Protein AF-X1L1Q2-F1 (afdb_monomer_lite)

Structure (mmCIF, N/CA/C/O backbone):
data_AF-X1L1Q2-F1
#
_entry.id   AF-X1L1Q2-F1
#
loop_
_atom_site.group_PDB
_atom_site.id
_atom_site.type_symbol
_atom_site.label_atom_id
_atom_site.label_alt_id
_atom_site.label_comp_id
_atom_site.label_asym_id
_atom_site.label_entity_id
_atom_site.label_seq_id
_atom_site.pdbx_PDB_ins_code
_atom_site.Cartn_x
_atom_site.Cartn_y
_atom_site.Cartn_z
_atom_site.occupancy
_atom_site.B_iso_or_equiv
_atom_site.auth_seq_id
_atom_site.auth_comp_id
_atom_site.auth_asym_id
_atom_site.auth_atom_id
_atom_site.pdbx_PDB_model_num
ATOM 1 N N . TYR A 1 1 ? -2.534 17.405 0.900 1.00 78.94 1 TYR A N 1
ATOM 2 C CA . TYR A 1 1 ? -2.187 16.296 1.823 1.00 78.94 1 TYR A CA 1
ATOM 3 C C . TYR A 1 1 ? -0.777 16.519 2.333 1.00 78.94 1 TYR A C 1
ATOM 5 O O . TYR A 1 1 ? 0.061 16.909 1.534 1.00 78.94 1 TYR A O 1
ATOM 13 N N . GLU A 1 2 ? -0.508 16.261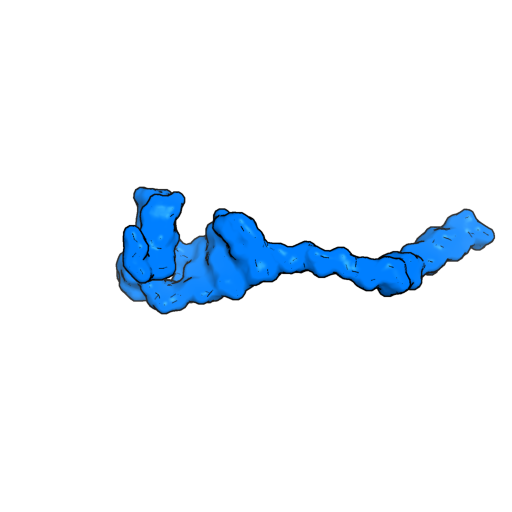 3.612 1.00 91.50 2 GLU A N 1
ATOM 14 C CA . GLU A 1 2 ? 0.840 16.408 4.200 1.00 91.50 2 GLU A CA 1
ATOM 15 C C . GLU A 1 2 ? 1.576 15.072 4.383 1.00 91.50 2 GLU A C 1
ATOM 17 O O . GLU A 1 2 ? 2.790 15.047 4.552 1.00 91.50 2 GLU A O 1
ATOM 22 N N . THR A 1 3 ? 0.861 13.942 4.332 1.00 94.25 3 THR A N 1
ATOM 23 C CA . THR A 1 3 ? 1.430 12.604 4.556 1.00 94.25 3 THR A CA 1
ATOM 24 C C . THR A 1 3 ? 1.254 11.706 3.338 1.00 94.25 3 THR A C 1
ATOM 26 O O . THR A 1 3 ? 0.311 11.868 2.560 1.00 94.25 3 THR A O 1
ATOM 29 N N . VAL A 1 4 ? 2.120 10.694 3.207 1.00 91.50 4 VAL A N 1
ATOM 30 C CA . VAL A 1 4 ? 2.008 9.676 2.146 1.00 91.50 4 VAL A CA 1
ATOM 31 C C . VAL A 1 4 ? 0.682 8.913 2.248 1.00 91.50 4 VAL A C 1
ATOM 33 O O . VAL A 1 4 ? 0.049 8.641 1.233 1.00 91.50 4 VAL A O 1
ATOM 36 N N . ALA A 1 5 ? 0.215 8.625 3.467 1.00 92.44 5 ALA A N 1
ATOM 37 C CA . ALA A 1 5 ? -1.087 8.001 3.691 1.00 92.44 5 ALA A CA 1
ATOM 38 C C . ALA A 1 5 ? -2.239 8.882 3.183 1.00 92.44 5 ALA A C 1
ATOM 40 O O . ALA A 1 5 ? -3.122 8.388 2.489 1.00 92.44 5 ALA A O 1
ATOM 41 N N . GLY A 1 6 ? -2.206 10.186 3.480 1.00 93.56 6 GLY A N 1
ATOM 42 C CA . GLY A 1 6 ? -3.201 11.140 2.986 1.00 93.56 6 GLY A CA 1
ATOM 43 C C . GLY A 1 6 ? -3.185 11.269 1.463 1.00 93.56 6 GLY A C 1
ATOM 44 O O . GLY A 1 6 ? -4.243 11.290 0.848 1.00 93.56 6 GLY A O 1
ATOM 45 N N . PHE A 1 7 ? -1.996 11.284 0.856 1.00 93.38 7 PHE A N 1
ATOM 46 C CA . PHE A 1 7 ? -1.845 11.252 -0.600 1.00 93.38 7 PHE A CA 1
ATOM 47 C C . PHE A 1 7 ? -2.470 9.992 -1.218 1.00 93.38 7 PHE A C 1
ATOM 49 O O . PHE A 1 7 ? -3.199 10.092 -2.196 1.00 93.38 7 PHE A O 1
ATOM 56 N N . ILE A 1 8 ? -2.234 8.811 -0.638 1.00 93.19 8 ILE A N 1
ATOM 57 C CA . ILE A 1 8 ? -2.821 7.553 -1.128 1.00 93.19 8 ILE A CA 1
ATOM 58 C C . ILE A 1 8 ? -4.344 7.542 -0.970 1.00 93.19 8 ILE A C 1
ATOM 60 O O . ILE A 1 8 ? -5.040 7.064 -1.862 1.00 93.19 8 ILE A O 1
ATOM 64 N N . LEU A 1 9 ? -4.866 8.050 0.147 1.00 92.56 9 LEU A N 1
ATOM 65 C CA . LEU A 1 9 ? -6.309 8.119 0.383 1.00 92.56 9 LEU A CA 1
ATOM 66 C C . LEU A 1 9 ? -7.002 9.023 -0.632 1.00 92.56 9 LEU A C 1
ATOM 68 O O . LEU A 1 9 ? -8.041 8.642 -1.165 1.00 92.56 9 LEU A O 1
ATOM 72 N N . ASP A 1 10 ? -6.409 10.177 -0.927 1.00 93.62 10 ASP A N 1
ATOM 73 C CA . ASP A 1 10 ? -6.935 11.072 -1.950 1.00 93.62 10 ASP A CA 1
ATOM 74 C C . ASP A 1 10 ? -6.834 10.469 -3.353 1.00 93.62 10 ASP A C 1
ATOM 76 O O . ASP A 1 10 ? -7.813 10.467 -4.094 1.00 93.62 10 ASP A O 1
ATOM 80 N N . LEU A 1 11 ? -5.696 9.844 -3.674 1.00 92.38 11 LEU A N 1
ATOM 81 C CA . LEU A 1 11 ? -5.491 9.164 -4.952 1.00 92.38 11 LEU A CA 1
ATOM 82 C C . LEU A 1 11 ? -6.526 8.053 -5.196 1.00 92.38 11 LEU A C 1
ATOM 84 O O . LEU A 1 11 ? -6.928 7.826 -6.335 1.00 92.38 11 LEU A O 1
ATOM 88 N N . LEU A 1 12 ? -6.932 7.334 -4.147 1.00 92.12 12 LEU A N 1
ATOM 89 C CA . LEU A 1 12 ? -7.902 6.242 -4.246 1.00 92.12 12 LEU A CA 1
ATOM 90 C C . LEU A 1 12 ? -9.360 6.705 -4.115 1.00 92.12 12 LEU A C 1
ATOM 92 O O . LEU A 1 12 ? -10.251 5.992 -4.573 1.00 92.12 12 LEU A O 1
ATOM 96 N N . GLY A 1 13 ? -9.622 7.830 -3.442 1.00 93.56 13 GLY A N 1
ATOM 97 C CA . GLY A 1 13 ? -10.972 8.324 -3.141 1.00 93.56 13 GLY A CA 1
ATOM 98 C C . GLY A 1 13 ? -11.805 7.415 -2.222 1.00 93.56 13 GLY A C 1
ATOM 99 O O . GLY A 1 13 ? -13.013 7.599 -2.091 1.00 93.56 13 GLY A O 1
ATOM 100 N N . ARG A 1 14 ? -11.189 6.404 -1.596 1.00 93.56 14 ARG A N 1
ATOM 101 C CA . ARG A 1 14 ? -11.838 5.431 -0.700 1.00 93.56 14 ARG A CA 1
ATOM 102 C C . ARG A 1 14 ? -10.849 4.870 0.316 1.00 93.56 14 ARG A C 1
ATOM 104 O O . ARG A 1 14 ? -9.639 4.981 0.138 1.00 93.56 14 ARG A O 1
ATOM 111 N N . ILE A 1 15 ? -11.360 4.193 1.347 1.00 93.62 15 ILE A N 1
ATOM 112 C CA . ILE A 1 15 ? -10.512 3.493 2.320 1.00 93.62 15 ILE A CA 1
ATOM 113 C C . ILE A 1 15 ? -9.900 2.241 1.661 1.00 93.62 15 ILE A C 1
ATOM 115 O O . ILE A 1 15 ? -10.648 1.369 1.202 1.00 93.62 15 ILE A O 1
ATOM 119 N N . PRO A 1 16 ? -8.563 2.134 1.589 1.00 92.38 16 PRO A N 1
ATOM 120 C CA . PRO A 1 16 ? -7.894 0.971 1.028 1.00 92.38 16 PRO A CA 1
ATOM 121 C C . PRO A 1 16 ? -7.894 -0.218 1.985 1.00 92.38 16 PRO A C 1
ATOM 123 O O . PRO A 1 16 ? -8.122 -0.087 3.190 1.00 92.38 16 PRO A O 1
ATOM 126 N N . LYS A 1 17 ? -7.570 -1.392 1.449 1.00 94.44 17 LYS A N 1
ATOM 127 C CA . LYS A 1 17 ? -7.389 -2.622 2.226 1.00 94.44 17 LYS A CA 1
ATOM 128 C C . LYS A 1 17 ? -5.910 -2.985 2.358 1.00 94.44 17 LYS A C 1
ATOM 130 O O . LYS A 1 17 ? -5.068 -2.622 1.540 1.00 94.44 17 LYS A O 1
ATOM 135 N N . ARG A 1 18 ? -5.581 -3.751 3.401 1.00 95.19 18 ARG A N 1
ATOM 136 C CA . ARG A 1 18 ? -4.242 -4.335 3.560 1.00 95.19 18 ARG A CA 1
ATOM 137 C C . ARG A 1 18 ? -3.928 -5.250 2.369 1.00 95.19 18 ARG A C 1
ATOM 139 O O . ARG A 1 18 ? -4.775 -6.037 1.960 1.00 95.19 18 ARG A O 1
ATOM 146 N N . GLY A 1 19 ? -2.709 -5.160 1.849 1.00 94.00 19 GLY A N 1
ATOM 147 C CA . GLY A 1 19 ? -2.233 -5.901 0.680 1.00 94.00 19 GLY A CA 1
ATOM 148 C C . GLY A 1 19 ? -2.601 -5.261 -0.658 1.00 94.00 19 GLY A C 1
ATOM 149 O O . GLY A 1 19 ? -2.165 -5.748 -1.699 1.00 94.00 19 GLY A O 1
ATOM 150 N N . GLU A 1 20 ? -3.371 -4.171 -0.649 1.00 94.31 20 GLU A N 1
ATOM 151 C CA . GLU A 1 20 ? -3.722 -3.443 -1.861 1.00 94.31 20 GLU A 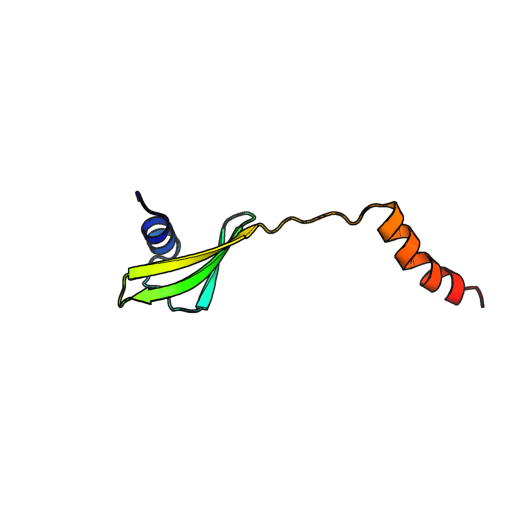CA 1
ATOM 152 C C . GLU A 1 20 ? -2.474 -2.802 -2.477 1.00 94.31 20 GLU A C 1
ATOM 154 O O . GLU A 1 20 ? -1.623 -2.233 -1.782 1.00 94.31 20 GLU A O 1
ATOM 159 N N . GLN A 1 21 ? -2.350 -2.958 -3.793 1.00 94.62 21 GLN A N 1
ATOM 160 C CA . GLN A 1 21 ? -1.204 -2.512 -4.570 1.00 94.62 21 GLN A CA 1
ATOM 161 C C . GLN A 1 21 ? -1.665 -1.419 -5.519 1.00 94.62 21 GLN A C 1
ATOM 163 O O . GLN A 1 21 ? -2.657 -1.580 -6.227 1.00 94.62 21 GLN A O 1
ATOM 168 N N . LEU A 1 22 ? -0.912 -0.333 -5.563 1.00 92.75 22 LEU A N 1
ATOM 169 C CA . LEU A 1 22 ? -1.173 0.794 -6.440 1.00 92.75 22 LEU A CA 1
ATOM 170 C C . LEU A 1 22 ? 0.117 1.221 -7.125 1.00 92.75 22 LEU A C 1
ATOM 172 O O . LEU A 1 22 ? 1.216 1.105 -6.579 1.00 92.75 22 LEU A O 1
ATOM 176 N N . LYS A 1 23 ? -0.022 1.683 -8.362 1.00 92.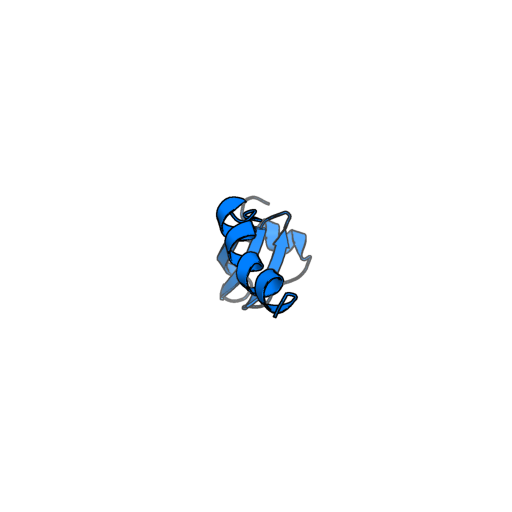69 23 LYS A N 1
ATOM 177 C CA . LYS A 1 23 ? 1.096 2.141 -9.174 1.00 92.69 23 LYS A CA 1
ATOM 178 C C . LYS A 1 23 ? 0.977 3.646 -9.337 1.00 92.69 23 LYS A C 1
ATOM 180 O O . LYS A 1 23 ? -0.067 4.140 -9.750 1.00 92.69 23 LYS A O 1
ATOM 185 N N . TYR A 1 24 ? 2.044 4.358 -9.013 1.00 92.06 24 TYR A N 1
ATOM 186 C CA . TYR A 1 24 ? 2.130 5.797 -9.191 1.00 92.06 24 TYR A CA 1
ATOM 187 C C . TYR A 1 24 ? 3.459 6.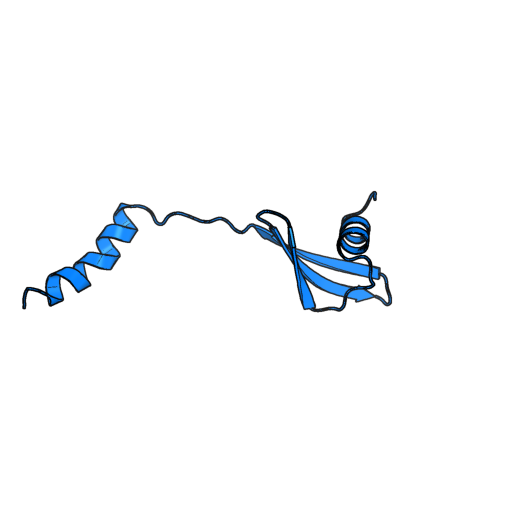126 -9.860 1.00 92.06 24 TYR A C 1
ATOM 189 O O . TYR A 1 24 ? 4.519 5.979 -9.251 1.00 92.06 24 TYR A O 1
ATOM 197 N N . LYS A 1 25 ? 3.404 6.541 -11.131 1.00 90.75 25 LYS A N 1
ATOM 198 C CA . LYS A 1 25 ? 4.590 6.695 -11.991 1.00 90.75 25 LYS A CA 1
ATOM 199 C C . LYS A 1 25 ? 5.419 5.396 -12.002 1.00 90.75 25 LYS A C 1
ATOM 201 O O . LYS A 1 25 ? 4.868 4.309 -12.194 1.00 90.75 25 LYS A O 1
ATOM 206 N N . ASP A 1 26 ? 6.715 5.500 -11.727 1.00 92.62 26 ASP A N 1
ATOM 207 C CA . ASP A 1 26 ? 7.658 4.380 -11.666 1.00 92.62 26 ASP A CA 1
ATOM 208 C C . ASP A 1 26 ? 7.702 3.724 -10.280 1.00 92.62 26 ASP A C 1
ATOM 210 O O . ASP A 1 26 ? 8.630 2.984 -9.959 1.00 92.62 26 ASP A O 1
ATOM 214 N N . LEU A 1 27 ? 6.719 4.006 -9.423 1.00 92.75 27 LEU A N 1
ATOM 215 C CA . LEU A 1 27 ? 6.638 3.481 -8.069 1.00 92.75 27 LEU A CA 1
ATOM 216 C C . LEU A 1 27 ? 5.478 2.500 -7.970 1.00 92.75 27 LEU A C 1
ATOM 218 O O . LEU A 1 27 ? 4.347 2.779 -8.373 1.00 92.75 27 LEU A O 1
ATOM 222 N N . LYS A 1 28 ? 5.762 1.346 -7.385 1.00 94.12 28 LYS A N 1
ATOM 223 C CA . LYS A 1 28 ? 4.764 0.413 -6.887 1.00 94.12 28 LYS A CA 1
ATOM 224 C C . LYS A 1 28 ? 4.666 0.601 -5.383 1.00 94.12 28 LYS A C 1
ATOM 226 O O . LYS A 1 28 ? 5.662 0.462 -4.678 1.00 94.12 28 LYS A O 1
ATOM 231 N N . LEU A 1 29 ? 3.476 0.924 -4.907 1.00 95.12 29 LEU A N 1
ATOM 232 C CA . LEU A 1 29 ? 3.171 1.089 -3.496 1.00 95.12 29 LEU A CA 1
ATOM 233 C C . LEU A 1 29 ? 2.280 -0.071 -3.058 1.00 95.12 29 LEU A C 1
ATOM 235 O O . LEU A 1 29 ? 1.313 -0.410 -3.741 1.00 95.12 29 LEU A O 1
ATOM 239 N N . VAL A 1 30 ? 2.612 -0.691 -1.932 1.00 96.31 30 VAL A N 1
ATOM 240 C CA . VAL A 1 30 ? 1.849 -1.798 -1.351 1.00 96.31 30 VAL A CA 1
ATOM 241 C C . VAL A 1 30 ? 1.529 -1.468 0.092 1.00 96.31 30 VAL A C 1
ATOM 243 O O . VAL A 1 30 ? 2.430 -1.205 0.884 1.00 96.31 30 VAL A O 1
ATOM 246 N N . ILE A 1 31 ? 0.251 -1.500 0.452 1.00 96.31 31 ILE A N 1
ATOM 247 C CA . ILE A 1 31 ? -0.184 -1.216 1.820 1.00 96.31 31 ILE A CA 1
ATOM 248 C C . ILE A 1 31 ? 0.065 -2.461 2.667 1.00 96.31 31 ILE A C 1
ATOM 250 O O . ILE A 1 31 ? -0.674 -3.442 2.584 1.00 96.31 31 ILE A O 1
ATOM 254 N N . THR A 1 32 ? 1.117 -2.457 3.480 1.00 97.19 32 THR A N 1
ATOM 255 C CA . THR A 1 32 ? 1.524 -3.644 4.248 1.00 97.19 32 THR A CA 1
ATOM 256 C C . THR A 1 32 ? 0.816 -3.732 5.593 1.00 97.19 32 THR A C 1
ATOM 258 O O . THR A 1 32 ? 0.567 -4.846 6.075 1.00 97.19 32 THR A O 1
ATOM 261 N N . LYS A 1 33 ? 0.426 -2.590 6.177 1.00 96.62 33 LYS A N 1
ATOM 262 C CA . LYS A 1 33 ? -0.204 -2.538 7.501 1.00 96.62 33 LYS A CA 1
ATOM 263 C C . LYS A 1 33 ? -1.247 -1.431 7.634 1.00 96.62 33 LYS A C 1
ATOM 265 O O . LYS A 1 33 ? -1.016 -0.278 7.272 1.00 96.62 33 LYS A O 1
ATOM 270 N N . MET A 1 34 ? -2.380 -1.812 8.216 1.00 96.25 34 MET A N 1
ATOM 271 C CA . MET A 1 34 ? -3.524 -0.953 8.518 1.00 96.25 34 MET A CA 1
ATOM 272 C C . MET A 1 34 ? -3.828 -1.029 10.017 1.00 96.25 34 MET A C 1
ATOM 274 O O . MET A 1 34 ? -3.778 -2.118 10.592 1.00 96.25 34 MET A O 1
ATOM 278 N N . ARG A 1 35 ? -4.209 0.094 10.631 1.00 95.50 35 ARG A N 1
ATOM 279 C CA . ARG A 1 35 ? -4.840 0.148 11.959 1.00 95.50 35 ARG A CA 1
ATOM 280 C C . ARG A 1 35 ? -6.186 0.851 11.829 1.00 95.50 35 ARG A C 1
AT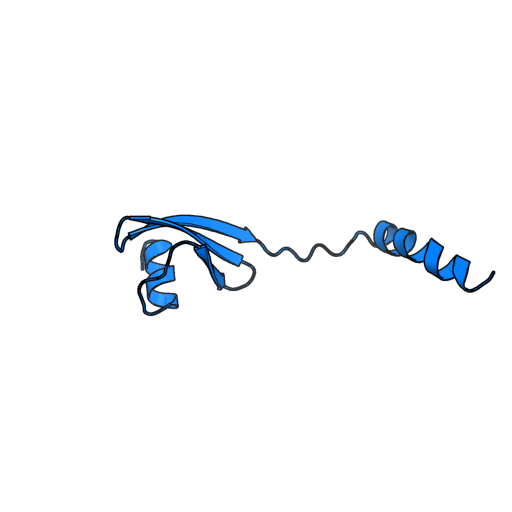OM 282 O O . ARG A 1 35 ? -6.252 2.077 11.751 1.00 95.50 35 ARG A O 1
ATOM 289 N N . GLY A 1 36 ? -7.263 0.068 11.791 1.00 92.62 36 GLY A N 1
ATOM 290 C CA . GLY A 1 36 ? -8.590 0.588 11.460 1.00 92.62 36 GLY A CA 1
ATOM 291 C C . GLY A 1 36 ? -8.570 1.238 10.074 1.00 92.62 36 GLY A C 1
ATOM 292 O O . GLY A 1 36 ? -8.254 0.577 9.089 1.00 92.62 36 GLY A O 1
ATOM 293 N N . VAL A 1 37 ? -8.851 2.543 10.017 1.00 91.12 37 VAL A N 1
ATOM 294 C CA . VAL A 1 37 ? -8.840 3.344 8.777 1.00 91.12 37 VAL A CA 1
ATOM 295 C C . VAL A 1 37 ? -7.481 3.982 8.465 1.00 91.12 37 VAL A C 1
ATOM 297 O O . VAL A 1 37 ? -7.296 4.545 7.388 1.00 91.12 37 VAL A O 1
ATOM 300 N N . LYS A 1 38 ? -6.519 3.914 9.394 1.00 92.12 38 LYS A N 1
ATOM 301 C CA . LYS A 1 38 ? -5.196 4.524 9.239 1.00 92.12 38 LYS A CA 1
ATOM 302 C C . LYS A 1 38 ? -4.233 3.555 8.556 1.00 92.12 38 LYS A C 1
ATOM 304 O O . LYS A 1 38 ? -4.080 2.414 8.991 1.00 92.12 38 LYS A O 1
ATOM 309 N N . ILE A 1 39 ? -3.530 4.045 7.540 1.00 95.06 39 ILE A N 1
ATOM 310 C CA . ILE A 1 39 ? -2.379 3.356 6.950 1.00 95.06 39 ILE A CA 1
ATOM 311 C C . ILE A 1 39 ? -1.177 3.561 7.881 1.00 95.06 39 ILE A C 1
ATOM 313 O O . ILE A 1 39 ? -0.831 4.701 8.194 1.00 95.06 39 ILE A O 1
ATOM 317 N N . GLU A 1 40 ? -0.559 2.473 8.342 1.00 95.62 40 GLU A N 1
ATOM 318 C CA . GLU A 1 40 ? 0.641 2.537 9.191 1.00 95.62 40 GLU A CA 1
ATOM 319 C C . GLU A 1 40 ? 1.923 2.354 8.386 1.00 95.62 40 GLU A C 1
ATOM 321 O O . GLU A 1 40 ? 2.892 3.076 8.601 1.00 95.62 40 GLU A O 1
ATOM 326 N N . GLU A 1 41 ? 1.933 1.392 7.464 1.00 96.12 41 GLU A N 1
ATOM 327 C CA . GLU A 1 41 ? 3.134 1.010 6.728 1.00 96.12 41 GLU A CA 1
ATOM 328 C C . GLU A 1 41 ? 2.804 0.785 5.254 1.00 96.12 41 GLU A C 1
ATOM 330 O O . GLU A 1 41 ? 1.773 0.199 4.896 1.00 96.12 41 GLU A O 1
ATOM 335 N N . ILE A 1 42 ? 3.706 1.269 4.402 1.00 95.25 42 ILE A N 1
ATOM 336 C CA . ILE A 1 42 ? 3.629 1.153 2.952 1.00 95.25 42 ILE A CA 1
ATOM 337 C C . ILE A 1 42 ? 4.993 0.690 2.461 1.00 95.25 42 ILE A C 1
ATOM 339 O O . ILE A 1 42 ? 6.013 1.313 2.753 1.00 95.25 42 ILE A O 1
ATOM 343 N N . LEU A 1 43 ? 5.002 -0.381 1.678 1.00 95.56 43 LEU A N 1
ATOM 344 C CA . LEU A 1 43 ? 6.183 -0.824 0.960 1.00 95.56 43 LEU A CA 1
ATOM 345 C C . LEU A 1 43 ? 6.244 -0.117 -0.390 1.00 95.56 43 LEU A C 1
ATOM 347 O O . LEU A 1 43 ? 5.311 -0.196 -1.190 1.00 95.56 43 LEU A O 1
ATOM 351 N N . LEU A 1 44 ? 7.367 0.545 -0.640 1.00 94.44 44 LEU A N 1
ATOM 352 C CA . LEU A 1 44 ? 7.649 1.241 -1.884 1.00 94.44 44 LEU A CA 1
ATOM 353 C C . LEU A 1 44 ? 8.674 0.454 -2.693 1.00 94.44 44 LEU A C 1
ATOM 355 O O . LEU A 1 44 ? 9.736 0.088 -2.195 1.00 94.44 44 LEU A O 1
ATOM 359 N N . THR A 1 45 ? 8.370 0.213 -3.960 1.00 94.50 45 THR A N 1
ATOM 360 C CA . THR A 1 45 ? 9.293 -0.413 -4.903 1.00 94.50 45 THR A CA 1
ATOM 361 C C . THR A 1 45 ? 9.440 0.488 -6.114 1.00 94.50 45 THR A C 1
ATOM 363 O O . THR A 1 45 ? 8.457 0.814 -6.777 1.00 94.50 45 THR A O 1
ATOM 366 N N . THR A 1 46 ? 10.673 0.889 -6.411 1.00 92.00 46 THR A N 1
ATOM 367 C CA . THR A 1 46 ? 10.986 1.577 -7.663 1.00 92.00 46 THR A CA 1
ATOM 368 C C . THR A 1 46 ? 11.050 0.547 -8.778 1.00 92.00 46 THR A C 1
ATOM 370 O O . THR A 1 46 ? 11.817 -0.414 -8.731 1.00 92.00 46 THR A O 1
ATOM 373 N N . ILE A 1 47 ? 10.225 0.736 -9.795 1.00 86.44 47 ILE A N 1
ATOM 374 C CA . ILE A 1 47 ? 10.269 -0.051 -11.015 1.00 86.44 47 ILE A CA 1
ATOM 375 C C . ILE A 1 47 ? 11.390 0.548 -11.855 1.00 86.44 47 ILE A C 1
ATOM 377 O O . ILE A 1 47 ? 11.178 1.433 -12.678 1.00 86.44 47 ILE A O 1
ATOM 381 N N . ARG A 1 48 ? 12.618 0.087 -11.614 1.00 81.56 48 ARG A N 1
ATOM 382 C CA . ARG A 1 48 ? 13.723 0.339 -12.537 1.00 81.56 48 ARG A CA 1
ATOM 383 C C . ARG A 1 48 ? 13.681 -0.712 -13.634 1.00 81.56 48 ARG A C 1
ATOM 385 O O . ARG A 1 48 ? 13.940 -1.886 -13.382 1.00 81.56 48 ARG A O 1
ATOM 392 N N . LEU A 1 49 ? 13.404 -0.275 -14.858 1.00 71.19 49 LEU A N 1
ATOM 393 C CA . LEU A 1 49 ? 13.765 -1.031 -16.052 1.00 71.19 49 LEU A CA 1
ATOM 394 C C . LEU A 1 49 ? 15.289 -0.964 -16.186 1.00 71.19 49 LEU A C 1
ATOM 396 O O . LEU A 1 49 ? 15.839 -0.029 -16.762 1.00 71.19 49 LEU A O 1
ATOM 400 N N . VAL A 1 50 ? 15.985 -1.923 -15.580 1.00 72.56 50 VAL A N 1
ATOM 401 C CA . VAL A 1 50 ? 17.413 -2.113 -15.835 1.00 72.56 50 VAL A CA 1
ATOM 402 C C . VAL A 1 50 ? 17.519 -2.793 -17.190 1.00 72.56 50 VAL A C 1
ATOM 404 O O . VAL A 1 50 ? 17.203 -3.976 -17.312 1.00 72.56 50 VAL A O 1
ATOM 407 N N . LEU A 1 51 ? 17.945 -2.044 -18.210 1.00 71.81 51 LEU A N 1
ATOM 408 C CA . LEU A 1 51 ? 18.365 -2.661 -19.461 1.00 71.81 51 LEU A CA 1
ATOM 409 C C . LEU A 1 51 ? 19.503 -3.634 -19.120 1.00 71.81 51 LEU A C 1
ATOM 411 O O . LEU A 1 51 ? 20.480 -3.217 -18.484 1.00 71.81 51 LEU A O 1
ATOM 415 N N . PRO A 1 52 ? 19.377 -4.930 -19.454 1.00 73.62 52 PRO A N 1
ATOM 416 C CA . PRO A 1 52 ? 20.456 -5.871 -19.214 1.00 73.62 52 PRO A CA 1
ATOM 417 C C . PRO A 1 52 ? 21.705 -5.351 -19.926 1.00 73.62 52 PRO A C 1
ATOM 419 O O . PRO A 1 52 ? 21.613 -4.855 -21.047 1.00 73.62 52 PRO A O 1
ATOM 422 N N . ASN A 1 53 ? 22.864 -5.440 -19.260 1.00 86.38 53 ASN A N 1
ATOM 423 C CA . ASN A 1 53 ? 24.144 -5.075 -19.868 1.00 86.38 53 ASN A CA 1
ATOM 424 C C . ASN A 1 53 ? 24.200 -5.706 -21.274 1.00 86.38 53 ASN A C 1
ATOM 426 O O . ASN A 1 53 ? 23.969 -6.918 -21.364 1.00 86.38 53 ASN A O 1
ATOM 430 N N . PRO A 1 54 ? 24.470 -4.930 -22.342 1.00 82.69 54 PRO A N 1
ATOM 431 C CA . PRO A 1 54 ? 24.425 -5.426 -23.716 1.00 82.69 54 PRO A CA 1
ATOM 432 C C . PRO A 1 54 ? 25.270 -6.690 -23.908 1.00 82.69 54 PRO A C 1
ATOM 434 O O . PRO A 1 54 ? 24.849 -7.602 -24.613 1.00 82.69 54 PRO A O 1
ATOM 437 N N . ILE A 1 55 ? 26.394 -6.809 -23.193 1.00 86.25 55 ILE A N 1
ATOM 438 C CA . ILE A 1 55 ? 27.235 -8.013 -23.209 1.00 86.25 55 ILE A CA 1
ATOM 439 C C . ILE A 1 55 ? 26.499 -9.209 -22.589 1.00 86.25 55 ILE A C 1
ATOM 441 O O . ILE A 1 55 ? 26.496 -10.296 -23.157 1.00 86.25 55 ILE A O 1
ATOM 445 N N . LYS A 1 56 ? 25.831 -9.019 -21.444 1.00 81.62 56 LYS A N 1
ATOM 446 C CA . LYS A 1 56 ? 25.074 -10.077 -20.751 1.00 81.62 56 LYS A CA 1
ATOM 447 C C . LYS A 1 56 ? 23.854 -10.525 -21.562 1.00 81.62 56 LYS A C 1
ATOM 449 O O . LYS A 1 56 ? 23.538 -11.711 -21.572 1.00 81.62 56 LYS A O 1
ATOM 454 N N . ALA A 1 57 ? 23.187 -9.587 -22.235 1.00 82.88 57 ALA A N 1
ATOM 455 C CA . ALA A 1 57 ? 22.063 -9.873 -23.122 1.00 82.88 57 ALA A CA 1
ATOM 456 C C . ALA A 1 57 ? 22.511 -10.663 -24.362 1.00 82.88 57 ALA A C 1
ATOM 458 O O . ALA A 1 57 ? 21.896 -11.675 -24.685 1.00 82.88 57 ALA A O 1
ATOM 459 N N . ALA A 1 58 ? 23.613 -10.250 -25.001 1.00 85.38 58 ALA A N 1
ATOM 460 C CA . ALA A 1 58 ? 24.192 -10.957 -26.140 1.00 85.38 58 ALA A CA 1
ATOM 461 C C . ALA A 1 58 ? 24.652 -12.373 -25.757 1.00 85.38 58 ALA A C 1
ATOM 463 O O . ALA A 1 58 ? 24.302 -13.329 -26.441 1.00 85.38 58 ALA A O 1
ATOM 464 N N . LEU A 1 59 ? 25.356 -12.543 -24.629 1.00 82.94 59 LEU A N 1
ATOM 465 C CA . LEU A 1 59 ? 25.801 -13.866 -24.171 1.00 82.94 59 LEU A CA 1
ATOM 466 C C . LEU A 1 59 ? 24.634 -14.835 -23.917 1.00 82.94 59 LEU A C 1
ATOM 468 O O . LEU A 1 59 ? 24.765 -16.026 -24.179 1.00 82.94 59 LEU A O 1
ATOM 472 N N . ALA A 1 60 ? 23.496 -14.339 -23.420 1.00 85.12 60 ALA A N 1
ATOM 473 C CA . ALA A 1 60 ? 22.328 -15.167 -23.121 1.00 85.12 60 ALA A CA 1
ATOM 474 C C . ALA A 1 60 ? 21.645 -15.746 -24.375 1.00 85.12 60 ALA A C 1
ATOM 476 O O . ALA A 1 60 ? 20.977 -16.773 -24.276 1.00 85.12 60 ALA A O 1
ATOM 477 N N . VAL A 1 61 ? 21.810 -15.116 -25.545 1.00 86.75 61 VAL A N 1
ATOM 478 C CA . VAL A 1 61 ? 21.195 -15.566 -26.808 1.00 86.75 61 VAL A CA 1
ATOM 479 C C . VAL A 1 61 ? 22.123 -16.414 -27.681 1.00 86.75 61 VAL A C 1
ATOM 481 O O . VAL A 1 61 ? 21.644 -17.098 -28.582 1.00 86.75 61 VAL A O 1
ATOM 484 N N . VAL A 1 62 ? 23.432 -16.440 -27.396 1.00 86.88 62 VAL A N 1
ATOM 485 C CA . VAL A 1 62 ? 24.419 -17.261 -28.128 1.00 86.88 62 VAL A CA 1
ATOM 486 C C . VAL A 1 62 ? 24.019 -18.748 -28.223 1.00 86.88 62 VAL A C 1
ATOM 488 O O . VAL A 1 62 ? 24.081 -19.290 -29.327 1.00 86.88 62 VAL A O 1
ATOM 491 N N . PRO A 1 63 ? 23.542 -19.419 -27.152 1.00 85.31 63 PRO A N 1
ATOM 492 C CA . PRO A 1 63 ? 23.163 -20.834 -27.225 1.00 85.31 63 PRO A CA 1
ATOM 493 C C . PRO A 1 63 ? 21.993 -21.112 -28.181 1.00 85.31 63 PRO A C 1
ATOM 495 O O . PRO A 1 63 ? 21.983 -22.137 -28.855 1.00 85.31 63 PRO A O 1
ATOM 498 N N . LEU A 1 64 ? 21.031 -20.185 -28.268 1.00 83.69 64 LEU A N 1
ATOM 499 C CA . LEU A 1 64 ? 19.846 -20.294 -29.132 1.00 83.69 64 LEU A CA 1
ATOM 500 C C . LEU A 1 64 ? 20.197 -20.160 -30.622 1.00 83.69 64 LEU A C 1
ATOM 502 O O . LEU A 1 64 ? 19.552 -20.753 -31.485 1.00 83.69 64 LEU A O 1
ATOM 506 N N . LEU A 1 65 ? 21.231 -19.376 -30.934 1.00 83.62 65 LEU A N 1
ATOM 507 C CA . LEU A 1 65 ? 21.738 -19.247 -32.299 1.00 83.62 65 LEU A CA 1
ATOM 508 C C . LEU A 1 65 ? 22.546 -20.481 -32.713 1.00 83.62 65 LEU A C 1
ATOM 510 O O . LEU A 1 65 ? 22.411 -20.950 -33.839 1.00 83.62 65 LEU A O 1
ATOM 514 N N . LEU A 1 66 ? 23.329 -21.047 -31.791 1.00 80.00 66 LEU A N 1
ATOM 515 C CA . LEU A 1 66 ? 24.108 -22.265 -32.035 1.00 80.00 66 LEU A CA 1
ATOM 516 C C . LEU A 1 66 ? 23.213 -23.485 -32.306 1.00 80.00 66 LEU A C 1
ATOM 518 O O . LEU A 1 66 ? 23.529 -24.285 -33.183 1.00 80.00 66 LEU A O 1
ATOM 522 N N . SER A 1 67 ? 22.057 -23.591 -31.641 1.00 78.44 67 SER A N 1
ATOM 523 C CA . SER A 1 67 ? 21.094 -24.676 -31.884 1.00 78.44 67 SER A CA 1
ATOM 524 C C . SER A 1 67 ? 20.388 -24.610 -33.243 1.00 78.44 67 SER A C 1
ATOM 526 O O . SER A 1 67 ? 19.730 -25.56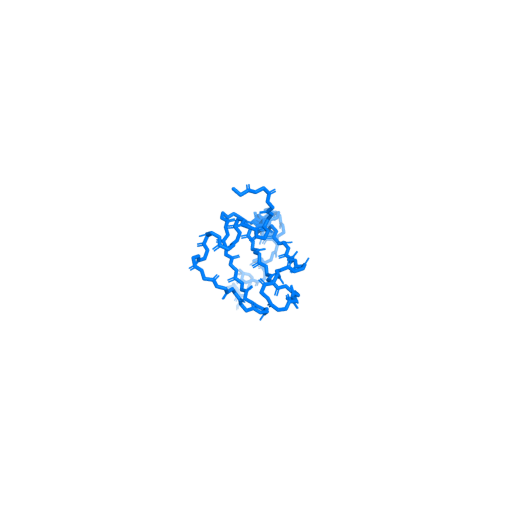9 -33.616 1.00 78.44 67 SER A O 1
ATOM 528 N N . SER A 1 68 ? 20.487 -23.493 -33.973 1.00 73.25 68 SER A N 1
ATOM 529 C CA . SER A 1 68 ? 19.883 -23.340 -35.309 1.00 73.25 68 SER A CA 1
ATOM 530 C C . SER A 1 68 ? 20.827 -23.758 -36.447 1.00 73.25 68 SER A C 1
ATOM 532 O O . SER A 1 68 ? 20.423 -23.769 -37.606 1.00 73.25 68 SER A O 1
ATOM 534 N N . ILE A 1 69 ? 22.092 -24.052 -36.122 1.00 76.31 69 ILE A N 1
ATOM 535 C CA . ILE A 1 69 ? 23.165 -24.391 -37.074 1.00 76.31 69 ILE A CA 1
ATOM 536 C C . ILE A 1 69 ? 23.612 -25.865 -36.904 1.00 76.31 69 ILE A C 1
ATOM 538 O O . ILE A 1 69 ? 24.489 -26.330 -37.627 1.00 76.31 69 ILE A O 1
ATOM 542 N N . THR A 1 70 ? 23.005 -26.609 -35.969 1.00 66.31 70 THR A N 1
ATOM 543 C CA . THR A 1 70 ? 23.237 -28.054 -35.753 1.00 66.31 70 THR A CA 1
ATOM 544 C C . THR A 1 70 ? 22.071 -28.857 -36.310 1.00 66.31 70 THR A C 1
ATOM 546 O O . THR A 1 70 ? 22.328 -29.919 -36.914 1.00 66.31 70 THR A O 1
#

Foldseek 3Di:
DPDPQVVVCVVVVDQDDQQDWDDDPQKIKHQHDDDVSGRDDIDIDGNDPDDPDPVVVVVVCVVVVVVVVD

Organism: NCBI:txid412755

pLDDT: mean 89.02, std 7.42, range [66.31, 97.19]

InterPro domains:
  IPR005170 Transporter-associated domain [PF03471] (1-46)
  IPR016169 FAD-binding, type PCMH, subdomain 2 [G3DSA:3.30.465.10] (1-47)
  IPR036318 FAD-binding, type PCMH-like superfamily [SSF56176] (1-47)

Radius of gyration: 20.61 Å; chains: 1; bounding box: 39×44×49 Å

Sequence (70 aa):
YETVAGFILDLLGRIPKRGEQLKYKDLKLVITKMRGVKIEEILLTTIRLVLPNPIKAALAVVPLLLSSIT

Secondary structure (DSSP, 8-state):
--SHHHHHHHHHTS---TT-EEEETTEEEEEEEEETTEEEEEEEEE-------HHHHHHHHHHHHHTT--